Protein AF-A0A0D2PR64-F1 (afdb_monomer)

Nearest PDB structures (foldseek):
  6aqr-assembly1_A  TM=3.136E-01  e=4.864E-01  Saccharomyces cerevisiae S288C
  4fk5-assembly1_A  TM=3.056E-01  e=7.274E-01  Saccharomyces cerevisiae S288C

Solvent-accessible surface area (backbone atoms only — not comparable to full-atom values): 9820 Å² total; per-residue (Å²): 114,57,14,85,84,82,69,44,72,57,53,57,53,29,31,23,46,65,83,65,56,55,28,43,63,68,61,49,50,51,49,39,49,52,23,52,77,69,71,43,89,48,27,62,39,92,88,77,60,48,73,28,53,78,42,85,38,92,86,19,32,32,82,42,77,67,50,86,66,45,66,68,52,50,51,54,51,51,50,51,51,54,52,51,55,49,53,50,52,54,51,52,52,50,52,54,52,51,52,55,51,50,53,53,51,53,50,54,49,50,56,50,51,52,54,52,46,65,69,50,54,69,65,53,62,63,60,75,77,73,65,85,81,70,81,75,80,56,65,65,63,58,51,56,58,55,62,64,60,67,76,66,84,71,86,76,82,79,91,73,88,81,87,129

Structure (mmCIF, N/CA/C/O backbone):
data_AF-A0A0D2PR64-F1
#
_entry.id   AF-A0A0D2PR64-F1
#
loop_
_atom_site.group_PDB
_atom_site.id
_atom_site.type_symbol
_atom_site.label_atom_id
_atom_site.label_alt_id
_atom_site.label_comp_id
_atom_site.label_asym_id
_atom_site.label_entity_id
_atom_site.label_seq_id
_atom_site.pdbx_PDB_ins_code
_atom_site.Cartn_x
_atom_site.Cartn_y
_atom_site.Cartn_z
_atom_site.occupancy
_atom_site.B_iso_or_equiv
_atom_site.auth_seq_id
_atom_site.auth_comp_id
_atom_site.auth_asym_id
_atom_site.auth_atom_id
_atom_site.pdbx_PDB_model_num
ATOM 1 N N . MET A 1 1 ? 4.435 -9.056 -24.866 1.00 81.19 1 MET A N 1
ATOM 2 C CA . MET A 1 1 ? 5.300 -7.953 -25.327 1.00 81.19 1 MET A CA 1
ATOM 3 C C . MET A 1 1 ? 6.680 -8.159 -24.734 1.00 81.19 1 MET A C 1
ATOM 5 O O . MET A 1 1 ? 6.758 -8.497 -23.555 1.00 81.19 1 MET A O 1
ATOM 9 N N . ASP A 1 2 ? 7.724 -7.956 -25.532 1.00 92.19 2 ASP A N 1
ATOM 10 C CA . ASP A 1 2 ? 9.115 -8.198 -25.136 1.00 92.19 2 ASP A CA 1
ATOM 11 C C . ASP A 1 2 ? 9.865 -6.874 -24.983 1.00 92.19 2 ASP A C 1
ATOM 13 O O . ASP A 1 2 ? 9.529 -5.878 -25.628 1.00 92.19 2 ASP A O 1
ATOM 17 N N . CYS A 1 3 ? 10.858 -6.838 -24.096 1.00 95.19 3 CYS A N 1
ATOM 18 C CA . CYS A 1 3 ? 11.687 -5.657 -23.918 1.00 95.19 3 CYS A CA 1
ATOM 19 C C . CYS A 1 3 ? 12.674 -5.539 -25.086 1.00 95.19 3 CYS A C 1
ATOM 21 O O . CYS A 1 3 ? 13.476 -6.446 -25.289 1.00 95.19 3 CYS A O 1
ATOM 23 N N . PRO A 1 4 ? 12.721 -4.409 -25.806 1.00 94.50 4 PRO A N 1
ATOM 24 C CA . PRO A 1 4 ? 13.611 -4.259 -26.958 1.00 94.50 4 PRO A CA 1
ATOM 25 C C . PRO A 1 4 ? 15.097 -4.093 -26.581 1.00 94.50 4 PRO A C 1
ATOM 27 O O . PRO A 1 4 ? 15.931 -4.025 -27.476 1.00 94.50 4 PRO A O 1
ATOM 30 N N . ILE A 1 5 ? 15.442 -4.000 -25.287 1.00 95.06 5 ILE A N 1
ATOM 31 C CA . ILE A 1 5 ? 16.836 -3.885 -24.816 1.00 95.06 5 ILE A CA 1
ATOM 32 C C . ILE A 1 5 ? 17.443 -5.271 -24.564 1.00 95.06 5 ILE A C 1
ATOM 34 O O . ILE A 1 5 ? 18.504 -5.572 -25.098 1.00 95.06 5 ILE A O 1
ATOM 38 N N . CYS A 1 6 ? 16.791 -6.110 -23.752 1.00 96.19 6 CYS A N 1
ATOM 39 C CA . CYS A 1 6 ? 17.296 -7.448 -23.411 1.00 96.19 6 CYS A CA 1
ATOM 40 C C . CYS A 1 6 ? 16.629 -8.585 -24.198 1.00 96.19 6 CYS A C 1
ATOM 42 O O . CYS A 1 6 ? 17.058 -9.726 -24.078 1.00 96.19 6 CYS A O 1
ATOM 44 N N . LEU A 1 7 ? 15.590 -8.287 -24.986 1.00 95.06 7 LEU A N 1
ATOM 45 C CA . LEU A 1 7 ? 14.800 -9.243 -25.774 1.00 95.06 7 LEU A CA 1
ATOM 46 C C . LEU A 1 7 ? 14.037 -10.290 -24.942 1.00 95.06 7 LEU A C 1
ATOM 48 O O . LEU A 1 7 ? 13.496 -11.244 -25.494 1.00 95.06 7 LEU A O 1
ATOM 52 N N . GLU A 1 8 ? 13.939 -10.105 -23.624 1.00 94.44 8 GLU A N 1
ATOM 53 C CA . GLU A 1 8 ? 13.135 -10.960 -22.749 1.00 94.44 8 GLU A CA 1
ATOM 54 C C . GLU A 1 8 ? 11.687 -10.463 -22.633 1.00 94.44 8 GLU A C 1
ATOM 56 O O . GLU A 1 8 ? 11.397 -9.265 -22.739 1.00 94.44 8 GLU A O 1
ATOM 61 N N . ARG A 1 9 ? 10.761 -11.381 -22.330 1.00 90.50 9 ARG A N 1
ATOM 62 C CA . ARG A 1 9 ? 9.344 -11.058 -22.127 1.00 90.50 9 ARG A CA 1
ATOM 63 C C . ARG A 1 9 ? 9.155 -10.115 -20.934 1.00 90.50 9 ARG A C 1
ATOM 65 O O . ARG A 1 9 ? 9.717 -10.318 -19.852 1.00 90.50 9 ARG A O 1
ATOM 72 N N . LEU A 1 10 ? 8.340 -9.076 -21.114 1.00 90.25 10 LEU A N 1
ATOM 73 C CA . LEU A 1 10 ? 7.942 -8.196 -20.014 1.00 90.25 10 LEU A CA 1
ATOM 74 C C . LEU A 1 10 ? 7.101 -8.993 -19.004 1.00 90.25 10 LEU A C 1
ATOM 76 O O . LEU A 1 10 ? 6.198 -9.736 -19.388 1.00 90.25 10 LEU A O 1
ATOM 80 N N . LYS A 1 11 ? 7.431 -8.853 -17.716 1.00 84.75 11 LYS A N 1
ATOM 81 C CA . LYS A 1 11 ? 6.724 -9.506 -16.599 1.00 84.75 11 LYS A CA 1
ATOM 82 C C . LYS A 1 11 ? 5.552 -8.626 -16.124 1.00 84.75 11 LYS A C 1
ATOM 84 O O . LYS A 1 11 ? 5.124 -7.721 -16.834 1.00 84.75 11 LYS A O 1
ATOM 89 N N . ALA A 1 12 ? 5.073 -8.845 -14.897 1.00 81.00 12 ALA A N 1
ATOM 90 C CA . ALA A 1 12 ? 3.948 -8.127 -14.287 1.00 81.00 12 ALA A CA 1
ATOM 91 C C . ALA A 1 12 ? 4.040 -6.586 -14.346 1.00 81.00 12 ALA A C 1
ATOM 93 O O . ALA A 1 12 ? 3.012 -5.911 -14.396 1.00 81.00 12 ALA A O 1
ATOM 94 N N . ALA A 1 13 ? 5.249 -6.015 -14.367 1.00 88.06 13 ALA A N 1
ATOM 95 C CA . ALA A 1 13 ? 5.462 -4.580 -14.523 1.00 88.06 13 ALA A CA 1
ATOM 96 C C . ALA A 1 13 ? 6.500 -4.268 -15.608 1.00 88.06 13 ALA A C 1
ATOM 98 O O . ALA A 1 13 ? 7.569 -4.881 -15.666 1.00 88.06 13 ALA A O 1
ATOM 99 N N . ALA A 1 14 ? 6.197 -3.252 -16.408 1.00 93.44 14 ALA A N 1
ATOM 100 C CA . ALA A 1 14 ? 7.076 -2.623 -17.378 1.00 93.44 14 ALA A CA 1
ATOM 101 C C . ALA A 1 14 ? 7.206 -1.126 -17.076 1.00 93.44 14 ALA A C 1
ATOM 103 O O . ALA A 1 14 ? 6.418 -0.543 -16.334 1.00 93.44 14 ALA A O 1
ATOM 104 N N . PHE A 1 15 ? 8.218 -0.494 -17.650 1.00 94.38 15 PHE A N 1
ATOM 105 C CA . PHE A 1 15 ? 8.487 0.926 -17.502 1.00 94.38 15 PHE A CA 1
ATOM 106 C C . PHE A 1 15 ? 8.403 1.580 -18.870 1.00 94.38 15 PHE A C 1
ATOM 108 O O . PHE A 1 15 ? 9.047 1.134 -19.818 1.00 94.38 15 PHE A O 1
ATOM 115 N N . SER A 1 16 ? 7.580 2.617 -18.961 1.00 94.50 16 SER A N 1
ATOM 116 C CA . SER A 1 16 ? 7.375 3.408 -20.160 1.00 94.50 16 SER A CA 1
ATOM 117 C C . SER A 1 16 ? 8.159 4.699 -20.070 1.00 94.50 16 SER A C 1
ATOM 119 O O . SER A 1 16 ? 8.000 5.462 -19.118 1.00 94.50 16 SER A O 1
ATOM 121 N N . LEU A 1 17 ? 8.921 4.993 -21.116 1.00 94.25 17 LEU A N 1
ATOM 122 C CA . LEU A 1 17 ? 9.416 6.347 -21.351 1.00 94.25 17 LEU A CA 1
ATOM 123 C C . LEU A 1 17 ? 8.264 7.270 -21.792 1.00 94.25 17 LEU A C 1
ATOM 125 O O . LEU A 1 17 ? 7.146 6.807 -22.050 1.00 94.25 17 LEU A O 1
ATOM 129 N N . THR A 1 18 ? 8.525 8.574 -21.926 1.00 93.12 18 THR A N 1
ATOM 130 C CA . THR A 1 18 ? 7.503 9.566 -22.327 1.00 93.12 18 THR A CA 1
ATOM 131 C C . THR A 1 18 ? 6.871 9.245 -23.685 1.00 93.12 18 THR A C 1
ATOM 133 O O . THR A 1 18 ? 5.699 9.535 -23.904 1.00 93.12 18 THR A O 1
ATOM 136 N N . CYS A 1 19 ? 7.617 8.565 -24.558 1.00 94.44 19 CYS A N 1
ATOM 137 C CA . CYS A 1 19 ? 7.179 8.112 -25.877 1.00 94.44 19 CYS A CA 1
ATOM 138 C C . CYS A 1 19 ? 6.289 6.856 -25.893 1.00 94.44 19 CYS A C 1
ATOM 140 O O . CYS A 1 19 ? 5.868 6.449 -26.970 1.00 94.44 19 CYS A O 1
ATOM 142 N N . GLY A 1 20 ? 6.030 6.212 -24.750 1.00 92.69 20 GLY A N 1
ATOM 143 C CA . GLY A 1 20 ? 5.140 5.043 -24.671 1.00 92.69 20 GLY A CA 1
ATOM 144 C C . GLY A 1 20 ? 5.799 3.672 -24.879 1.00 92.69 20 GLY A C 1
ATOM 145 O O . GLY A 1 20 ? 5.141 2.656 -24.680 1.00 92.69 20 GLY A O 1
ATOM 146 N N . HIS A 1 21 ? 7.082 3.606 -25.253 1.00 95.25 21 HIS A N 1
ATOM 147 C CA . HIS A 1 21 ? 7.793 2.328 -25.400 1.00 95.25 21 HIS A CA 1
ATOM 148 C C . HIS A 1 21 ? 8.095 1.693 -24.042 1.00 95.25 21 HIS A C 1
ATOM 150 O O . HIS A 1 21 ? 8.494 2.394 -23.110 1.00 95.25 21 HIS A O 1
ATOM 156 N N . LEU A 1 22 ? 7.929 0.371 -23.960 1.00 95.50 22 LEU A N 1
ATOM 157 C CA . LEU A 1 22 ? 7.988 -0.403 -22.721 1.00 95.50 22 LEU A CA 1
ATOM 158 C C . LEU A 1 22 ? 9.301 -1.170 -22.573 1.00 95.50 22 LEU A C 1
ATOM 160 O O . LEU A 1 22 ? 9.790 -1.794 -23.513 1.00 95.50 22 LEU A O 1
ATOM 164 N N . PHE A 1 23 ? 9.828 -1.183 -21.354 1.00 95.62 23 PHE A N 1
ATOM 165 C CA . PHE A 1 23 ? 11.101 -1.811 -21.016 1.00 95.62 23 PHE A CA 1
ATOM 166 C C . PHE A 1 23 ? 11.052 -2.438 -19.615 1.00 95.62 23 PHE A C 1
ATOM 168 O O . PHE A 1 23 ? 10.193 -2.088 -18.801 1.00 95.62 23 PHE A O 1
ATOM 175 N N . HIS A 1 24 ? 11.981 -3.340 -19.282 1.00 95.69 24 HIS A N 1
ATOM 176 C CA . HIS A 1 24 ? 12.160 -3.752 -17.884 1.00 95.69 24 HIS A CA 1
ATOM 177 C C . HIS A 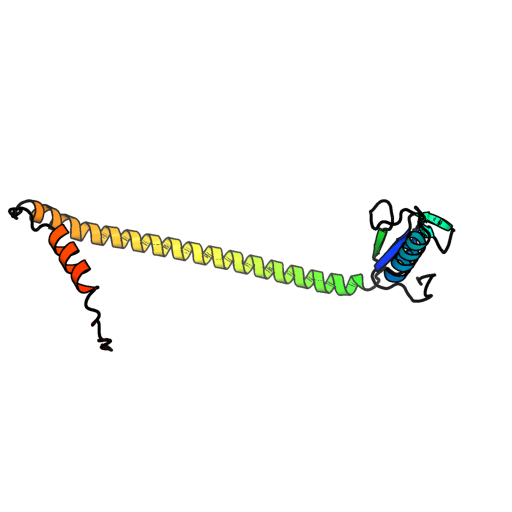1 24 ? 12.784 -2.630 -17.057 1.00 95.69 24 HIS A C 1
ATOM 179 O O . HIS A 1 24 ? 13.537 -1.805 -17.572 1.00 95.69 24 HIS A O 1
ATOM 185 N N . ARG A 1 25 ? 12.542 -2.666 -15.743 1.00 94.62 25 ARG A N 1
ATOM 186 C CA . ARG A 1 25 ? 13.115 -1.712 -14.784 1.00 94.62 25 ARG A CA 1
ATOM 187 C C . ARG A 1 25 ? 14.632 -1.578 -14.924 1.00 94.62 25 ARG A C 1
ATOM 189 O O . ARG A 1 25 ? 15.122 -0.479 -15.144 1.00 94.62 25 ARG A O 1
ATOM 196 N N . GLY A 1 26 ? 15.346 -2.703 -14.846 1.00 95.31 26 GLY A N 1
ATOM 197 C CA . GLY A 1 26 ? 16.809 -2.712 -14.895 1.00 95.31 26 GLY A CA 1
ATOM 198 C C . GLY A 1 26 ? 17.356 -2.195 -16.225 1.00 95.31 26 GLY A C 1
ATOM 199 O O . GLY A 1 26 ? 18.359 -1.491 -16.246 1.00 95.31 26 GLY A O 1
ATOM 200 N N . CYS A 1 27 ? 16.662 -2.461 -17.335 1.00 96.44 27 CYS A N 1
ATOM 201 C CA . CYS A 1 27 ? 17.057 -1.938 -18.639 1.00 96.44 27 CYS A CA 1
ATOM 202 C C . CYS A 1 27 ? 16.903 -0.412 -18.710 1.00 96.44 27 CYS A C 1
ATOM 204 O O . CYS A 1 27 ? 17.773 0.261 -19.251 1.00 96.44 27 CYS A O 1
ATOM 206 N N . VAL A 1 28 ? 15.8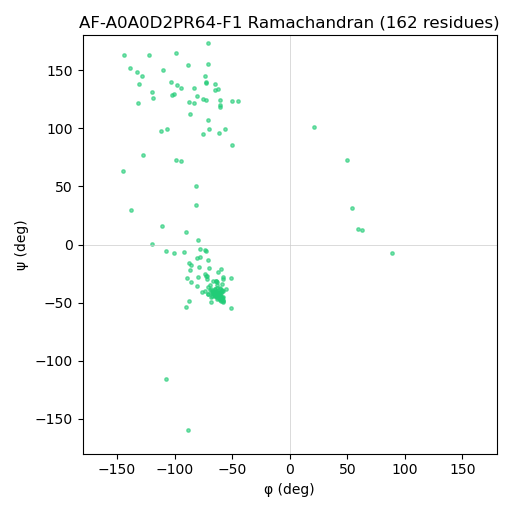33 0.148 -18.138 1.00 95.00 28 VAL A N 1
ATOM 207 C CA . VAL A 1 28 ? 15.662 1.606 -18.061 1.00 95.00 28 VAL A CA 1
ATOM 208 C C . VAL A 1 28 ? 16.696 2.237 -17.133 1.00 95.00 28 VAL A C 1
ATOM 210 O O . VAL A 1 28 ? 17.307 3.234 -17.506 1.00 95.00 28 VAL A O 1
ATOM 213 N N . GLU A 1 29 ? 16.938 1.647 -15.962 1.00 95.56 29 GLU A N 1
ATOM 214 C CA . GLU A 1 29 ? 17.966 2.113 -15.021 1.00 95.56 29 GLU A CA 1
ATOM 215 C C . GLU A 1 29 ? 19.358 2.125 -15.669 1.00 95.56 29 GLU A C 1
ATOM 217 O O . GLU A 1 29 ? 20.090 3.099 -15.510 1.00 95.56 29 GLU A O 1
ATOM 222 N N . ALA A 1 30 ? 19.697 1.116 -16.478 1.00 95.12 30 ALA A N 1
ATOM 223 C CA . ALA A 1 30 ? 20.951 1.083 -17.231 1.00 95.12 30 ALA A CA 1
ATOM 224 C C . ALA A 1 30 ? 21.059 2.230 -18.253 1.00 95.12 30 ALA A C 1
ATOM 226 O O . ALA A 1 30 ? 22.118 2.843 -18.384 1.00 95.12 30 ALA A O 1
ATOM 227 N N . VAL A 1 31 ? 19.965 2.561 -18.948 1.00 93.88 31 VAL A N 1
ATOM 228 C CA . VAL A 1 31 ? 19.934 3.693 -19.890 1.00 93.88 31 VAL A CA 1
ATOM 229 C C . VAL A 1 31 ? 20.070 5.030 -19.151 1.00 93.88 31 VAL A C 1
ATOM 231 O O . VAL A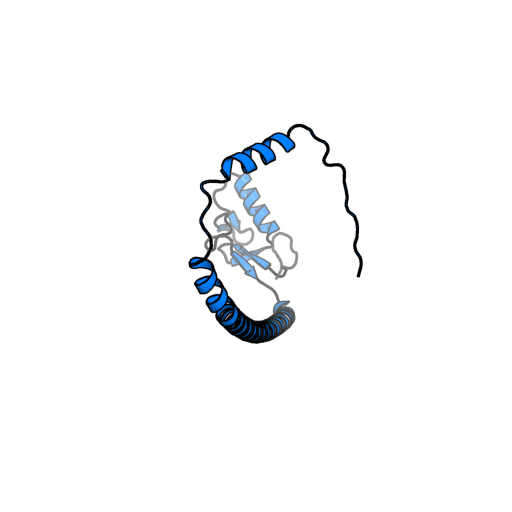 1 31 ? 20.819 5.896 -19.602 1.00 93.88 31 VAL A O 1
ATOM 234 N N . ILE A 1 32 ? 19.396 5.198 -18.008 1.00 93.94 32 ILE A N 1
ATOM 235 C CA . ILE A 1 32 ? 19.548 6.388 -17.153 1.00 93.94 32 ILE A CA 1
ATOM 236 C C . ILE A 1 32 ? 20.999 6.515 -16.688 1.00 93.94 32 ILE A C 1
ATOM 238 O O . ILE A 1 32 ? 21.598 7.581 -16.814 1.00 93.94 32 ILE A O 1
ATOM 242 N N . TYR A 1 33 ? 21.579 5.425 -16.186 1.00 94.25 33 TYR A N 1
ATOM 243 C CA . TYR A 1 33 ? 22.955 5.403 -15.711 1.00 94.25 33 TYR A CA 1
ATOM 244 C C . TYR A 1 33 ? 23.939 5.791 -16.821 1.00 94.25 33 TYR A C 1
ATOM 246 O O . TYR A 1 33 ? 24.781 6.659 -16.612 1.00 94.25 33 TYR A O 1
ATOM 254 N N . ALA A 1 34 ? 23.792 5.228 -18.024 1.00 92.25 34 ALA A N 1
ATOM 255 C CA . ALA A 1 34 ? 24.625 5.589 -19.169 1.00 92.25 34 ALA A CA 1
ATOM 256 C C . ALA A 1 34 ? 24.512 7.083 -19.528 1.00 92.25 34 ALA A C 1
ATOM 258 O O . ALA A 1 34 ? 25.529 7.735 -19.766 1.00 92.25 34 ALA A O 1
ATOM 259 N N . ALA A 1 35 ? 23.299 7.647 -19.506 1.00 90.75 35 ALA A N 1
ATOM 260 C CA . ALA A 1 35 ? 23.084 9.075 -19.738 1.00 90.75 35 ALA A CA 1
ATOM 261 C C . ALA A 1 35 ? 23.791 9.942 -18.679 1.00 90.75 35 ALA A C 1
ATOM 263 O O . ALA A 1 35 ? 24.435 10.931 -19.029 1.00 90.75 35 ALA A O 1
ATOM 264 N N . LEU A 1 36 ? 23.738 9.545 -17.404 1.00 89.69 36 LEU A N 1
ATOM 265 C CA . LEU A 1 36 ? 24.419 10.246 -16.311 1.00 89.69 36 LEU A CA 1
ATOM 266 C C . LEU A 1 36 ? 25.946 10.195 -16.445 1.00 89.69 36 LEU A C 1
ATOM 268 O O . LEU A 1 36 ? 26.597 11.227 -16.296 1.00 89.69 36 LEU A O 1
ATOM 272 N N . VAL A 1 37 ? 26.520 9.032 -16.778 1.00 92.75 37 VAL A N 1
ATOM 273 C CA . VAL A 1 37 ? 27.973 8.886 -17.002 1.00 92.75 37 VAL A CA 1
ATOM 274 C C . VAL A 1 37 ? 28.448 9.807 -18.128 1.00 92.75 37 VAL A C 1
ATOM 276 O O . VAL A 1 37 ? 29.554 10.338 -18.072 1.00 92.75 37 VAL A O 1
ATOM 279 N N . TRP A 1 38 ? 27.609 10.033 -19.140 1.00 92.38 38 TRP A N 1
ATOM 280 C CA . TRP A 1 38 ? 27.922 10.905 -20.275 1.00 92.38 38 TRP A CA 1
ATOM 281 C C . TRP A 1 38 ? 27.512 12.368 -20.042 1.00 92.38 38 TRP A C 1
ATOM 283 O O . TRP A 1 38 ? 27.537 13.172 -20.972 1.00 92.38 38 TRP A O 1
ATOM 293 N N . ASN A 1 39 ? 27.140 12.727 -18.807 1.00 90.38 39 ASN A N 1
ATOM 294 C CA . ASN A 1 39 ? 26.689 14.062 -18.410 1.00 90.38 39 ASN A CA 1
ATOM 295 C C . ASN A 1 39 ? 25.516 14.595 -19.264 1.00 90.38 39 ASN A C 1
ATOM 297 O O . ASN A 1 39 ? 25.384 15.798 -19.511 1.00 90.38 39 ASN A O 1
ATOM 301 N N . ALA A 1 40 ? 24.658 13.690 -19.743 1.00 89.38 40 ALA A N 1
ATOM 302 C CA . ALA A 1 40 ? 23.466 14.026 -20.502 1.00 89.38 40 ALA A CA 1
ATOM 303 C C . ALA A 1 40 ? 22.314 14.393 -19.556 1.00 89.38 40 ALA A C 1
ATOM 305 O O . ALA A 1 40 ? 22.028 13.703 -18.581 1.00 89.38 40 ALA A O 1
ATOM 306 N N . ARG A 1 41 ? 21.604 15.482 -19.877 1.00 88.25 41 ARG A N 1
ATOM 307 C CA . ARG A 1 41 ? 20.435 15.947 -19.104 1.00 88.25 41 ARG A CA 1
ATOM 308 C C . ARG A 1 41 ? 19.144 15.193 -19.427 1.00 88.25 41 ARG A C 1
ATOM 310 O O . ARG A 1 41 ? 18.143 15.375 -18.741 1.00 88.25 41 ARG A O 1
ATOM 317 N N . VAL A 1 42 ? 19.150 14.397 -20.494 1.00 92.06 42 VAL A N 1
ATOM 318 C CA . VAL A 1 42 ? 17.985 13.666 -20.997 1.00 92.06 42 VAL A CA 1
ATOM 319 C C . VAL A 1 42 ? 18.355 12.222 -21.284 1.00 92.06 42 VAL A C 1
ATOM 321 O O . VAL A 1 42 ? 19.475 11.921 -21.695 1.00 92.06 42 VAL A O 1
ATOM 324 N N . VAL A 1 43 ? 17.380 11.341 -21.110 1.00 93.12 43 VAL A N 1
ATOM 325 C CA . VAL A 1 43 ? 17.451 9.948 -21.540 1.00 93.12 43 VAL A CA 1
ATOM 326 C C . VAL A 1 43 ? 16.811 9.831 -22.910 1.00 93.12 43 VAL A C 1
ATOM 328 O O . VAL A 1 43 ? 15.740 10.376 -23.156 1.00 93.12 43 VAL A O 1
ATOM 331 N N . VAL A 1 44 ? 17.468 9.119 -23.815 1.00 94.12 44 VAL A N 1
ATOM 332 C CA . VAL A 1 44 ? 16.980 8.907 -25.176 1.00 94.12 44 VAL A CA 1
ATOM 333 C C . VAL A 1 44 ? 16.399 7.505 -25.275 1.00 94.12 44 VAL A C 1
ATOM 335 O O . VAL A 1 44 ? 17.054 6.529 -24.913 1.00 94.12 44 VAL A O 1
ATOM 338 N N . CYS A 1 45 ? 15.170 7.396 -25.776 1.00 95.12 45 CYS A N 1
ATOM 339 C CA . CYS A 1 45 ? 14.529 6.105 -25.990 1.00 95.12 45 CYS A CA 1
ATOM 340 C C . CYS A 1 45 ? 15.339 5.239 -26.972 1.00 95.12 45 CYS A C 1
ATOM 342 O O . CYS A 1 45 ? 15.532 5.665 -28.114 1.00 95.12 45 CYS A O 1
ATOM 344 N N . PRO A 1 46 ? 15.742 4.007 -26.606 1.00 93.81 46 PRO A N 1
ATOM 345 C CA . PRO A 1 46 ? 16.479 3.128 -27.517 1.00 93.81 46 PRO A CA 1
ATOM 346 C C . PRO A 1 46 ? 15.703 2.744 -28.784 1.00 93.81 46 PRO A C 1
ATOM 348 O O . PRO A 1 46 ? 16.310 2.430 -29.802 1.00 93.81 46 PRO A O 1
ATOM 351 N N . THR A 1 47 ? 14.368 2.795 -28.743 1.00 95.12 47 THR A N 1
ATOM 352 C CA . THR A 1 47 ? 13.505 2.381 -29.860 1.00 95.12 47 THR A CA 1
ATOM 353 C C . THR A 1 47 ? 13.241 3.509 -30.856 1.00 95.12 47 THR A C 1
ATOM 355 O O . THR A 1 47 ? 13.394 3.314 -32.056 1.00 95.12 47 THR A O 1
ATOM 358 N N . CYS A 1 48 ? 12.855 4.699 -30.383 1.00 96.19 48 CYS A N 1
ATOM 359 C CA . CYS A 1 48 ? 12.436 5.807 -31.256 1.00 96.19 48 CYS A CA 1
ATOM 360 C C . CYS A 1 48 ? 13.283 7.075 -31.126 1.00 96.19 48 CYS A C 1
ATOM 362 O O . CYS A 1 48 ? 12.999 8.070 -31.786 1.00 96.19 48 CYS A O 1
ATOM 364 N N . ARG A 1 49 ? 14.301 7.066 -30.260 1.00 94.75 49 ARG A N 1
ATOM 365 C CA . ARG A 1 49 ? 15.186 8.205 -29.977 1.00 94.75 49 ARG A CA 1
ATOM 366 C C . ARG A 1 49 ? 14.497 9.465 -29.440 1.00 94.75 49 ARG A C 1
ATOM 368 O O . ARG A 1 49 ? 15.119 10.521 -29.374 1.00 94.75 49 ARG A O 1
ATOM 375 N N . ALA A 1 50 ? 13.239 9.367 -29.014 1.00 94.62 50 ALA A N 1
ATOM 376 C CA . ALA A 1 50 ? 12.566 10.466 -28.335 1.00 94.62 50 ALA A CA 1
ATOM 377 C C . ALA A 1 50 ? 13.246 10.763 -26.983 1.00 94.62 50 ALA A C 1
ATOM 379 O O . ALA A 1 50 ? 13.589 9.814 -26.265 1.00 94.62 50 ALA A O 1
ATOM 380 N N . PRO A 1 51 ? 13.432 12.044 -26.622 1.00 93.38 51 PRO A N 1
ATOM 381 C CA . PRO A 1 51 ? 13.971 12.422 -25.326 1.00 93.38 51 PRO A CA 1
ATOM 382 C C . PRO A 1 51 ? 12.932 12.221 -24.216 1.00 93.38 51 PRO A C 1
ATOM 384 O O . PRO A 1 51 ? 11.731 12.443 -24.389 1.00 93.38 51 PRO A O 1
ATOM 387 N N . SER A 1 52 ? 13.417 11.836 -23.046 1.00 92.31 52 SER A N 1
ATOM 388 C CA . SER A 1 52 ? 12.654 11.657 -21.819 1.00 92.31 52 SER A CA 1
ATOM 389 C C . SER A 1 52 ? 13.452 12.200 -20.640 1.00 92.31 52 SER A C 1
ATOM 391 O O . SER A 1 52 ? 14.687 12.226 -20.657 1.00 92.31 52 SER A O 1
ATOM 393 N N . THR A 1 53 ? 12.747 12.640 -19.606 1.00 91.25 53 THR A N 1
ATOM 394 C CA . THR A 1 53 ? 13.383 13.045 -18.355 1.00 91.25 53 THR A CA 1
ATOM 395 C C . THR A 1 53 ? 13.884 11.798 -17.602 1.00 91.25 53 THR A C 1
ATOM 397 O O . THR A 1 53 ? 13.225 10.755 -17.646 1.00 91.25 53 THR A O 1
ATOM 400 N N . PRO A 1 54 ? 15.074 11.846 -16.973 1.00 88.12 54 PRO A N 1
ATOM 401 C CA . PRO A 1 54 ? 15.728 10.688 -16.351 1.00 88.12 54 PRO A CA 1
ATOM 402 C C . PRO A 1 54 ? 15.187 10.358 -14.946 1.00 88.12 54 PRO A C 1
ATOM 404 O O . PRO A 1 54 ? 15.940 9.943 -14.069 1.00 88.12 54 PRO A O 1
ATOM 407 N N . ASP A 1 55 ? 13.898 10.572 -14.701 1.00 89.50 55 ASP A N 1
ATOM 408 C CA . ASP A 1 55 ? 13.275 10.464 -13.386 1.00 89.50 55 ASP A CA 1
ATOM 409 C C . ASP A 1 55 ? 12.035 9.563 -13.409 1.00 89.50 55 ASP A C 1
ATOM 411 O O . ASP A 1 55 ? 11.254 9.544 -14.362 1.00 89.50 55 ASP A O 1
ATOM 415 N N . PHE A 1 56 ? 11.825 8.824 -12.319 1.00 87.69 56 PHE A N 1
ATOM 416 C CA . PHE A 1 56 ? 10.645 7.976 -12.118 1.00 87.69 56 PHE A CA 1
ATOM 417 C C . PHE A 1 56 ? 9.441 8.789 -1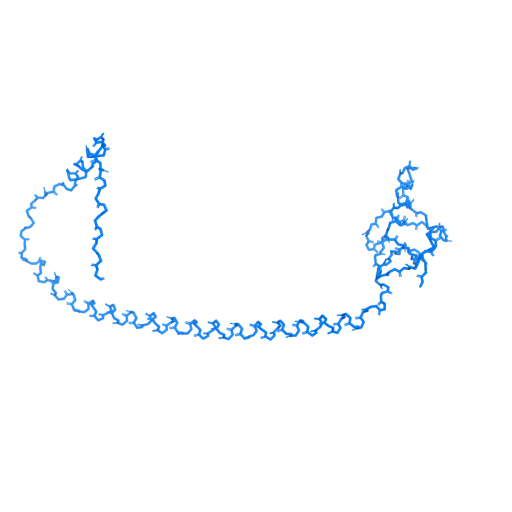1.618 1.00 87.69 56 PHE A C 1
ATOM 419 O O . PHE A 1 56 ? 8.817 8.448 -10.613 1.00 87.69 56 PHE A O 1
ATOM 426 N N . SER A 1 57 ? 9.135 9.895 -12.296 1.00 85.31 57 SER A N 1
ATOM 427 C CA . SER A 1 57 ? 7.964 10.725 -12.017 1.00 85.31 57 SER A CA 1
ATOM 428 C C . SER A 1 57 ? 6.811 10.420 -12.981 1.00 85.31 57 SER A C 1
ATOM 430 O O . SER A 1 57 ? 7.020 9.836 -14.049 1.00 85.31 57 SER A O 1
ATOM 432 N N . PRO A 1 58 ? 5.578 10.861 -12.668 1.00 80.06 58 PRO A N 1
ATOM 433 C CA . PRO A 1 58 ? 4.447 10.749 -13.591 1.00 80.06 58 PRO A CA 1
ATOM 434 C C . PRO A 1 58 ? 4.686 11.439 -14.945 1.00 80.06 58 PRO A C 1
ATOM 436 O O . PRO A 1 58 ? 4.144 11.007 -15.964 1.00 80.06 58 PRO A O 1
ATOM 439 N N . THR A 1 59 ? 5.501 12.497 -14.962 1.00 84.00 59 THR A N 1
ATOM 440 C CA . THR A 1 59 ? 5.859 13.267 -16.163 1.00 84.00 59 THR A CA 1
ATOM 441 C C . THR A 1 59 ? 7.035 12.676 -16.940 1.00 84.00 59 THR A C 1
ATOM 443 O O . THR A 1 59 ? 7.201 13.000 -18.114 1.00 84.00 59 THR A O 1
ATOM 446 N N . GLY A 1 60 ? 7.820 11.800 -16.309 1.00 89.19 60 GLY A N 1
ATOM 447 C CA . GLY A 1 60 ? 8.967 11.123 -16.900 1.00 89.19 60 GLY A CA 1
ATOM 448 C C . GLY A 1 60 ? 8.692 9.649 -17.167 1.00 89.19 60 GLY A C 1
ATOM 449 O O . GLY A 1 60 ? 7.867 9.280 -18.010 1.00 89.19 60 GLY A O 1
ATOM 450 N N . ILE A 1 61 ? 9.431 8.798 -16.463 1.00 92.56 61 ILE A N 1
ATOM 451 C CA . ILE A 1 61 ? 9.422 7.349 -16.634 1.00 92.56 61 ILE A CA 1
ATOM 452 C C . ILE A 1 61 ? 8.314 6.748 -15.772 1.00 92.56 61 ILE A C 1
ATOM 454 O O . ILE A 1 61 ? 8.386 6.731 -14.543 1.00 92.56 61 ILE A O 1
ATOM 458 N N . ARG A 1 62 ? 7.292 6.197 -16.427 1.00 93.81 62 ARG A N 1
ATOM 459 C CA . ARG A 1 62 ? 6.101 5.659 -15.762 1.00 93.81 62 ARG A CA 1
ATOM 460 C C . ARG A 1 62 ? 6.183 4.152 -15.594 1.00 93.81 62 ARG A C 1
ATOM 462 O O . ARG A 1 62 ? 6.521 3.437 -16.533 1.00 93.81 62 ARG A O 1
ATOM 469 N N . LYS A 1 63 ? 5.782 3.651 -14.428 1.00 92.94 63 LYS A N 1
ATOM 470 C CA . LYS A 1 63 ? 5.550 2.219 -14.209 1.00 92.94 63 LYS A CA 1
ATOM 471 C C . LYS A 1 63 ? 4.171 1.834 -14.750 1.00 92.94 63 LYS A C 1
ATOM 473 O O . LYS A 1 63 ? 3.176 2.452 -14.388 1.00 92.94 63 LYS A O 1
ATOM 478 N N . ILE A 1 64 ? 4.121 0.811 -15.594 1.00 90.31 64 ILE A N 1
ATOM 479 C CA . ILE A 1 64 ? 2.905 0.243 -16.180 1.00 90.31 64 ILE A CA 1
ATOM 480 C C . ILE A 1 64 ? 2.818 -1.219 -15.758 1.00 90.31 64 ILE A C 1
ATOM 482 O O . ILE A 1 64 ? 3.788 -1.965 -15.873 1.00 90.31 64 ILE A O 1
ATOM 486 N N . PHE A 1 65 ? 1.662 -1.641 -15.265 1.00 86.25 65 PHE A N 1
ATOM 487 C CA . PHE A 1 65 ? 1.404 -3.046 -14.973 1.00 86.25 65 PHE A CA 1
ATOM 488 C C . PHE A 1 65 ? 0.872 -3.715 -16.244 1.00 86.25 65 PHE A C 1
ATOM 490 O O . PHE A 1 65 ? -0.101 -3.241 -16.821 1.00 86.25 65 PHE A O 1
ATOM 497 N N . VAL A 1 66 ? 1.547 -4.768 -16.711 1.00 80.50 66 VAL A N 1
ATOM 498 C CA . VAL A 1 66 ? 1.281 -5.439 -18.007 1.00 80.50 66 VAL A CA 1
ATOM 499 C C . VAL A 1 66 ? 0.704 -6.852 -17.783 1.00 80.50 66 VAL A C 1
ATOM 501 O O . VAL A 1 66 ? 0.723 -7.695 -18.668 1.00 80.50 66 VAL A O 1
ATOM 504 N N . GLY A 1 67 ? 0.233 -7.155 -16.570 1.00 66.00 67 GLY A N 1
ATOM 505 C CA . GLY A 1 67 ? -0.038 -8.525 -16.131 1.00 66.00 67 GLY A CA 1
ATOM 506 C C . GLY A 1 67 ? -1.394 -9.126 -16.530 1.00 66.00 67 GLY A C 1
ATOM 507 O O . GLY A 1 67 ? -2.434 -8.674 -16.051 1.00 66.00 67 GLY A O 1
ATOM 508 N N . ASP A 1 68 ? -1.311 -10.251 -17.255 1.00 58.88 68 ASP A N 1
ATOM 509 C CA . ASP A 1 68 ? -2.318 -11.324 -17.416 1.00 58.88 68 ASP A CA 1
ATOM 510 C C . ASP A 1 68 ? -2.473 -12.219 -16.158 1.00 58.88 68 ASP A C 1
ATOM 512 O O . ASP A 1 68 ? -3.354 -13.068 -16.094 1.00 58.88 68 ASP A O 1
ATOM 516 N N . GLU A 1 69 ? -1.650 -12.046 -15.116 1.00 54.72 69 GLU A N 1
ATOM 517 C CA . GLU A 1 69 ? -1.770 -12.793 -13.841 1.00 54.72 69 GLU A CA 1
ATOM 518 C C . GLU A 1 69 ? -2.859 -12.223 -12.912 1.00 54.72 69 GLU A C 1
ATOM 520 O O . GLU A 1 69 ? -3.038 -12.662 -11.775 1.00 54.72 69 GLU A O 1
ATOM 525 N N . SER A 1 70 ? -3.579 -11.212 -13.393 1.00 59.12 70 SER A N 1
ATOM 526 C CA . SER A 1 70 ? -4.453 -10.364 -12.599 1.00 59.12 70 SER A CA 1
ATOM 527 C C . SER A 1 70 ? -5.767 -11.048 -12.236 1.00 59.12 70 SER A C 1
ATOM 529 O O . SER A 1 70 ? -6.171 -10.954 -11.091 1.00 59.12 70 SER A O 1
ATOM 531 N N . GLU A 1 71 ? -6.427 -11.805 -13.110 1.00 58.22 71 GLU A N 1
ATOM 532 C CA . GLU A 1 71 ? -7.777 -12.292 -12.775 1.00 58.22 71 GLU A CA 1
ATOM 533 C C . GLU A 1 71 ? -7.790 -13.335 -11.646 1.00 58.22 71 GLU A C 1
ATOM 535 O O . GLU A 1 71 ? -8.569 -13.215 -10.700 1.00 58.22 71 GLU A O 1
ATOM 540 N N . GLY A 1 72 ? -6.889 -14.321 -11.688 1.00 61.62 72 GLY A N 1
ATOM 541 C CA . GLY A 1 72 ? -6.805 -15.362 -10.657 1.00 61.62 72 GLY A CA 1
ATOM 542 C C . GLY A 1 72 ? -6.268 -14.844 -9.320 1.00 61.62 72 GLY A C 1
ATOM 543 O O . GLY A 1 72 ? -6.822 -15.161 -8.264 1.00 61.62 72 GLY A O 1
ATOM 544 N N . ALA A 1 73 ? -5.224 -14.009 -9.357 1.00 65.50 73 ALA A N 1
ATOM 545 C CA . ALA A 1 73 ? -4.640 -13.419 -8.156 1.00 65.50 73 ALA A CA 1
ATOM 546 C C . ALA A 1 73 ? -5.573 -12.372 -7.528 1.00 65.50 73 ALA A C 1
ATOM 548 O O . ALA A 1 73 ? -5.789 -12.411 -6.320 1.00 65.50 73 ALA A O 1
ATOM 549 N N . ILE A 1 74 ? -6.212 -11.511 -8.331 1.00 70.56 74 ILE A N 1
ATOM 550 C CA . ILE A 1 74 ? -7.194 -10.533 -7.836 1.00 70.56 74 ILE A CA 1
ATOM 551 C C . ILE A 1 74 ? -8.418 -11.250 -7.267 1.00 70.56 74 ILE A C 1
ATOM 553 O O . ILE A 1 74 ? -8.932 -10.823 -6.237 1.00 70.56 74 ILE A O 1
ATOM 557 N N . ALA A 1 75 ? -8.887 -12.348 -7.869 1.00 75.94 75 ALA A N 1
ATOM 558 C CA . ALA A 1 75 ? -10.001 -13.116 -7.313 1.00 75.94 75 ALA A CA 1
ATOM 559 C C . ALA A 1 75 ? -9.645 -13.759 -5.961 1.00 75.94 75 ALA A C 1
ATOM 561 O O . ALA A 1 75 ? -10.433 -13.681 -5.014 1.00 75.94 75 ALA A O 1
ATOM 562 N N . ALA A 1 76 ? -8.454 -14.353 -5.842 1.00 79.75 76 ALA A N 1
ATOM 563 C CA . ALA A 1 76 ? -7.975 -14.936 -4.589 1.00 79.75 76 ALA A CA 1
ATOM 564 C C . ALA A 1 76 ? -7.762 -13.871 -3.498 1.00 79.75 76 ALA A C 1
ATOM 566 O O . ALA A 1 76 ? -8.172 -14.053 -2.348 1.00 79.75 76 ALA A O 1
ATOM 567 N N . GLU A 1 77 ? -7.180 -12.731 -3.859 1.00 85.88 77 GLU A N 1
ATOM 568 C CA . GLU A 1 77 ? -6.949 -11.612 -2.949 1.00 85.88 77 GLU A CA 1
ATOM 569 C C . GLU A 1 77 ? -8.265 -10.932 -2.543 1.00 85.88 77 GLU A C 1
ATOM 571 O O . GLU A 1 77 ? -8.485 -10.652 -1.366 1.00 85.88 77 GLU A O 1
ATOM 576 N N . SER A 1 78 ? -9.213 -10.786 -3.472 1.00 89.38 78 SER A N 1
ATOM 577 C CA . SER A 1 78 ? -10.572 -10.300 -3.203 1.00 89.38 78 SER A CA 1
ATOM 578 C C . SER A 1 78 ? -11.320 -11.207 -2.224 1.00 89.38 78 SER A C 1
ATOM 580 O O . SER A 1 78 ? -11.914 -10.717 -1.260 1.00 89.38 78 SER A O 1
ATOM 582 N N . LYS A 1 79 ? -11.237 -12.533 -2.399 1.00 93.06 79 LYS A N 1
ATOM 583 C CA . LYS A 1 79 ? -11.801 -13.501 -1.447 1.00 93.06 79 LYS A CA 1
ATOM 584 C C . LYS A 1 79 ? -11.176 -1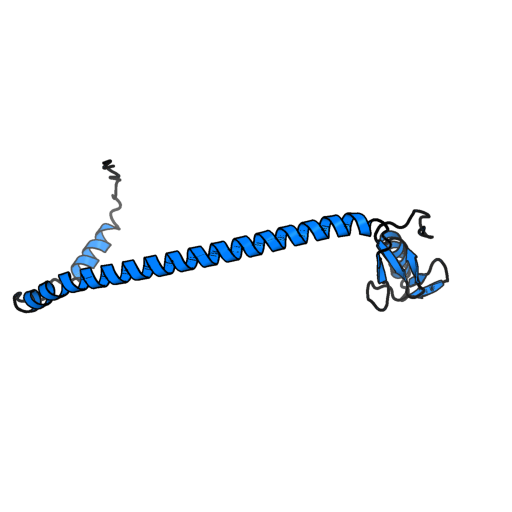3.344 -0.058 1.00 93.06 79 LYS A C 1
ATOM 586 O O . LYS A 1 79 ? -11.895 -13.267 0.934 1.00 93.06 79 LYS A O 1
ATOM 591 N N . THR A 1 80 ? -9.854 -13.220 0.001 1.00 95.06 80 THR A N 1
ATOM 592 C CA . THR A 1 80 ? -9.113 -13.045 1.260 1.00 95.06 80 THR A CA 1
ATOM 593 C C . THR A 1 80 ? -9.519 -11.752 1.977 1.00 95.06 80 THR A C 1
ATOM 595 O O . THR A 1 80 ? -9.758 -11.752 3.184 1.00 95.06 80 THR A O 1
ATOM 598 N N . LEU A 1 81 ? -9.688 -10.652 1.237 1.00 94.75 81 LEU A N 1
ATOM 599 C CA . LEU A 1 81 ? -10.181 -9.383 1.779 1.00 94.75 81 LEU A CA 1
ATOM 600 C C . LEU A 1 81 ? -11.622 -9.481 2.293 1.00 94.75 81 LEU A C 1
ATOM 602 O O . LEU A 1 81 ? -11.950 -8.878 3.316 1.00 94.75 81 LEU A O 1
ATOM 606 N N . GLN A 1 82 ? -12.496 -10.228 1.615 1.00 95.62 82 GLN A N 1
ATOM 607 C CA . GLN A 1 82 ? -13.856 -10.475 2.101 1.00 95.62 82 GLN A CA 1
ATOM 608 C C . GLN A 1 82 ? -13.856 -11.284 3.403 1.00 95.62 82 GLN A C 1
ATOM 610 O O . GLN A 1 82 ? -14.596 -10.941 4.330 1.00 95.62 82 GLN A O 1
ATOM 615 N N . ASP A 1 83 ? -13.000 -12.302 3.499 1.00 97.00 83 ASP A N 1
ATOM 616 C CA . ASP A 1 83 ? -12.843 -13.105 4.710 1.00 97.00 83 ASP A CA 1
ATOM 617 C C . ASP A 1 83 ? -12.323 -12.269 5.885 1.00 97.00 83 ASP A C 1
ATOM 619 O O . ASP A 1 83 ? -12.911 -12.306 6.968 1.00 97.00 83 ASP A O 1
ATOM 623 N N . LEU A 1 84 ? -11.305 -11.432 5.668 1.00 97.31 84 LEU A N 1
ATOM 624 C CA . LEU A 1 84 ? -10.801 -10.505 6.687 1.00 97.31 84 LEU A CA 1
ATOM 625 C C . LEU A 1 84 ? -11.872 -9.500 7.136 1.00 97.31 84 LEU A C 1
ATOM 627 O O . LEU A 1 84 ? -12.040 -9.263 8.330 1.00 97.31 84 LEU A O 1
ATOM 631 N N . ARG A 1 85 ? -12.667 -8.951 6.208 1.00 97.81 85 ARG A N 1
ATOM 632 C CA . ARG A 1 85 ? -13.795 -8.059 6.545 1.00 97.81 85 ARG A CA 1
ATOM 633 C C . ARG A 1 85 ? -14.882 -8.755 7.359 1.00 97.81 85 ARG A C 1
ATOM 635 O O . ARG A 1 85 ? -15.569 -8.111 8.151 1.00 97.81 85 ARG A O 1
ATOM 642 N N . ARG A 1 86 ? -15.100 -10.052 7.143 1.00 98.38 86 ARG A N 1
ATOM 643 C CA . ARG A 1 86 ? -16.012 -10.847 7.973 1.00 98.38 86 ARG A CA 1
ATOM 644 C C . ARG A 1 86 ? -15.449 -11.012 9.383 1.00 98.38 86 ARG A C 1
ATOM 646 O O . ARG A 1 86 ? -16.156 -10.695 10.334 1.00 98.38 86 ARG A O 1
ATOM 653 N N . GLN A 1 87 ? -14.184 -11.408 9.507 1.00 98.19 87 GLN A N 1
ATOM 654 C CA . GLN A 1 87 ? -13.526 -11.565 10.808 1.00 98.19 87 GLN A CA 1
ATOM 655 C C . GLN A 1 87 ? -13.509 -10.261 11.613 1.00 98.19 87 GLN A C 1
ATOM 657 O O . GLN A 1 87 ? -13.756 -10.286 12.815 1.00 98.19 87 GLN A O 1
ATOM 662 N N . LEU A 1 88 ? -13.282 -9.121 10.953 1.00 98.50 88 LEU A N 1
ATOM 663 C CA . LEU A 1 88 ? -13.298 -7.816 11.612 1.00 98.50 88 LEU A CA 1
ATOM 664 C C . LEU A 1 88 ? -14.667 -7.516 12.235 1.00 98.50 88 LEU A C 1
ATOM 666 O O . LEU A 1 88 ? -14.740 -7.185 13.413 1.00 98.50 88 LEU A O 1
ATOM 670 N N . ARG A 1 89 ? -15.757 -7.733 11.488 1.00 98.12 89 ARG A N 1
ATOM 671 C CA . ARG A 1 89 ? -17.124 -7.550 12.005 1.00 98.12 89 ARG A CA 1
ATOM 672 C C . ARG A 1 89 ? -17.428 -8.482 13.176 1.00 98.12 89 ARG A C 1
ATOM 674 O O . ARG A 1 89 ? -18.028 -8.068 14.163 1.00 98.12 89 ARG A O 1
ATOM 681 N N . GLU A 1 90 ? -16.997 -9.738 13.099 1.00 98.44 90 GLU A N 1
ATOM 682 C CA . GLU A 1 90 ? -17.153 -10.682 14.210 1.00 98.44 90 GLU A CA 1
ATOM 683 C C . GLU A 1 90 ? -16.383 -10.218 15.456 1.00 98.44 90 GLU A C 1
ATOM 685 O O . GLU A 1 90 ? -16.928 -10.240 16.560 1.00 98.44 90 GLU A O 1
ATOM 690 N N . ALA A 1 91 ? -15.146 -9.746 15.296 1.00 98.06 91 ALA A N 1
ATOM 691 C CA . ALA A 1 91 ? -14.352 -9.210 16.397 1.00 98.06 91 ALA A CA 1
ATOM 692 C C . ALA A 1 91 ? -14.992 -7.953 17.012 1.00 98.06 91 ALA A C 1
ATOM 694 O O . ALA A 1 91 ? -15.100 -7.868 18.234 1.00 98.06 91 ALA A O 1
ATOM 695 N N . GLU A 1 92 ? -15.492 -7.028 16.191 1.00 98.44 92 GLU A N 1
ATOM 696 C CA . GLU A 1 92 ? -16.207 -5.828 16.646 1.00 98.44 92 GLU A CA 1
ATOM 697 C C . GLU A 1 92 ? -17.436 -6.187 17.489 1.00 98.44 92 GLU A C 1
ATOM 699 O O . GLU A 1 92 ? -17.632 -5.634 18.572 1.00 98.44 92 GLU A O 1
ATOM 704 N N . THR A 1 93 ? -18.238 -7.164 17.047 1.00 98.06 93 THR A N 1
ATOM 705 C CA . THR A 1 93 ? -19.394 -7.618 17.836 1.00 98.06 93 THR A CA 1
ATOM 706 C C . THR A 1 93 ? -18.972 -8.241 19.165 1.00 98.06 93 THR A C 1
ATOM 708 O O . THR A 1 93 ? -19.572 -7.930 20.194 1.00 98.06 93 THR A O 1
ATOM 711 N N . LYS A 1 94 ? -17.906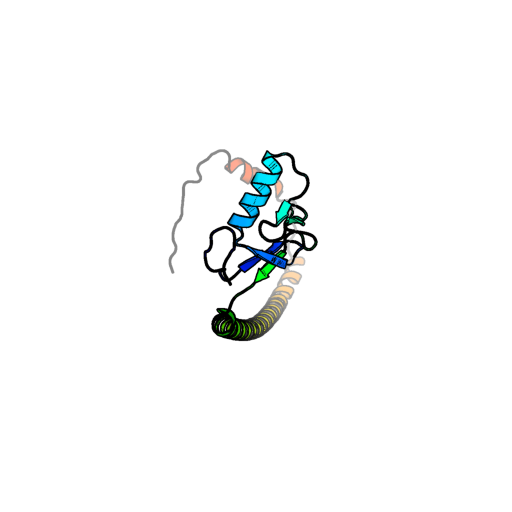 -9.055 19.184 1.00 98.44 94 LYS A N 1
ATOM 712 C CA . LYS A 1 94 ? -17.362 -9.640 20.420 1.00 98.44 94 LYS A CA 1
ATOM 713 C C . LYS A 1 94 ? -16.897 -8.559 21.391 1.00 98.44 94 LYS A C 1
ATOM 715 O O . LYS A 1 94 ? -17.307 -8.592 22.550 1.00 98.44 94 LYS A O 1
ATOM 720 N N . ILE A 1 95 ? -16.139 -7.571 20.917 1.00 98.50 95 ILE A N 1
ATOM 721 C CA . ILE A 1 95 ? -15.693 -6.430 21.727 1.00 98.50 95 ILE A CA 1
ATOM 722 C C . ILE A 1 95 ? -16.899 -5.674 22.293 1.00 98.50 95 ILE A C 1
ATOM 724 O O . ILE A 1 95 ? -16.947 -5.414 23.493 1.00 98.50 95 ILE A O 1
ATOM 728 N N . ALA A 1 96 ? -17.915 -5.390 21.474 1.00 98.19 96 ALA A N 1
ATOM 729 C CA . ALA A 1 96 ? -19.124 -4.709 21.934 1.00 98.19 96 ALA A CA 1
ATOM 730 C C . ALA A 1 96 ? -19.859 -5.505 23.028 1.00 98.19 96 ALA A C 1
ATOM 732 O O . ALA A 1 96 ? -20.319 -4.927 24.014 1.00 98.19 96 ALA A O 1
ATOM 733 N N . THR A 1 97 ? -19.951 -6.833 22.891 1.00 98.31 97 THR A N 1
ATOM 734 C CA . THR A 1 97 ? -20.551 -7.678 23.936 1.00 98.31 97 THR A CA 1
ATOM 735 C C . THR A 1 97 ? -19.722 -7.706 25.217 1.00 98.31 97 THR A C 1
ATOM 737 O O . THR A 1 97 ? -20.288 -7.593 26.301 1.00 98.31 97 THR A O 1
ATOM 740 N N . GLN A 1 98 ? -18.394 -7.794 25.109 1.00 98.44 98 GLN A N 1
ATOM 741 C CA . GLN A 1 98 ? -17.496 -7.784 26.264 1.00 98.44 98 GLN A CA 1
ATOM 742 C C . GLN A 1 98 ? -17.539 -6.444 26.999 1.00 98.44 98 GLN A C 1
ATOM 744 O O . GLN A 1 98 ? -17.618 -6.436 28.222 1.00 98.44 98 GLN A O 1
ATOM 749 N N . SER A 1 99 ? -17.579 -5.326 26.270 1.00 98.44 99 SER A N 1
ATOM 750 C CA . SER A 1 99 ? -17.722 -3.991 26.859 1.00 98.44 99 SER A CA 1
ATOM 751 C C . SER A 1 99 ? -18.994 -3.889 27.701 1.00 98.44 99 SER A C 1
ATOM 753 O O . SER A 1 99 ? -18.927 -3.498 28.859 1.00 98.44 99 SER A O 1
ATOM 755 N N . ARG A 1 100 ? -20.142 -4.341 27.173 1.00 98.56 100 ARG A N 1
ATOM 756 C CA . ARG A 1 100 ? -21.409 -4.344 27.929 1.00 98.56 100 ARG A CA 1
ATOM 757 C C . ARG A 1 100 ? -21.337 -5.191 29.198 1.00 98.56 100 ARG A C 1
ATOM 759 O O . ARG A 1 100 ? -21.935 -4.835 30.208 1.00 98.56 100 ARG A O 1
ATOM 766 N N . LEU A 1 101 ? -20.641 -6.328 29.153 1.00 98.62 101 LEU A N 1
ATOM 767 C CA . LEU A 1 101 ? -20.461 -7.177 30.332 1.00 98.62 101 LEU A CA 1
ATOM 768 C C . LEU A 1 101 ? -19.602 -6.490 31.396 1.00 98.62 101 LEU A C 1
ATOM 770 O O . LEU A 1 101 ? -19.952 -6.552 32.573 1.00 98.62 101 LEU A O 1
ATOM 774 N N . LEU A 1 102 ? -18.526 -5.814 30.989 1.00 98.50 102 LEU A N 1
ATOM 775 C CA . LEU A 1 102 ? -17.687 -5.033 31.898 1.00 98.50 102 LEU A CA 1
ATOM 776 C C . LEU A 1 102 ? -18.468 -3.875 32.527 1.00 98.50 102 LEU A C 1
ATOM 778 O O . LEU A 1 102 ? -18.363 -3.672 33.733 1.00 98.50 102 LEU A O 1
ATOM 782 N N . ASP A 1 103 ? -19.314 -3.184 31.761 1.00 98.50 103 ASP A N 1
ATOM 783 C CA . ASP A 1 103 ? -20.166 -2.108 32.285 1.00 98.50 103 ASP A CA 1
ATOM 784 C C . ASP A 1 103 ? -21.130 -2.621 33.366 1.00 98.50 103 ASP A C 1
ATOM 786 O O . ASP A 1 103 ? -21.277 -2.007 34.426 1.00 98.50 103 ASP A O 1
ATOM 790 N N . LEU A 1 104 ? -21.743 -3.788 33.135 1.00 98.62 104 LEU A N 1
ATOM 791 C CA . LEU A 1 104 ? -22.615 -4.446 34.113 1.00 98.62 104 LEU A CA 1
ATOM 792 C C . LEU A 1 104 ? -21.847 -4.893 35.362 1.00 98.62 104 LEU A C 1
ATOM 794 O O . LEU A 1 104 ? -22.359 -4.776 36.475 1.00 98.62 104 LEU A O 1
ATOM 798 N N . GLN A 1 105 ? -20.629 -5.413 35.204 1.00 98.50 105 GLN A N 1
ATOM 799 C CA . GLN A 1 105 ? -19.778 -5.772 36.340 1.00 98.50 105 GLN A CA 1
ATOM 800 C C . GLN A 1 105 ? -19.374 -4.537 37.148 1.00 98.50 105 GLN A C 1
ATOM 802 O O . GLN A 1 105 ? -19.467 -4.560 38.373 1.00 98.50 105 GLN A O 1
ATOM 807 N N . ALA A 1 106 ? -19.005 -3.445 36.478 1.00 98.38 106 ALA A N 1
ATOM 808 C CA . ALA A 1 106 ? -18.674 -2.182 37.123 1.00 98.38 106 ALA A CA 1
ATOM 809 C C . ALA A 1 106 ? -19.876 -1.592 37.877 1.00 98.38 106 ALA A C 1
ATOM 811 O O . ALA A 1 106 ? -19.708 -1.054 38.967 1.00 98.38 106 ALA A O 1
ATOM 812 N N . GLN A 1 107 ? -21.095 -1.718 37.340 1.00 98.44 107 GLN A N 1
ATOM 813 C CA . GLN A 1 107 ? -22.309 -1.314 38.052 1.00 98.44 107 GLN A CA 1
ATOM 814 C C . GLN A 1 107 ? -22.521 -2.134 39.328 1.00 98.44 107 GLN A C 1
ATOM 816 O O . GLN A 1 107 ? -22.750 -1.553 40.384 1.00 98.44 107 GLN A O 1
ATOM 821 N N . LYS A 1 108 ? -22.387 -3.463 39.253 1.00 98.56 108 LYS A N 1
ATOM 822 C CA . LYS A 1 108 ? -22.509 -4.330 40.433 1.00 98.56 108 LYS A CA 1
ATOM 823 C C . LYS A 1 108 ? -21.468 -4.007 41.500 1.00 98.56 108 LYS A C 1
ATOM 825 O O . LYS A 1 108 ? -21.788 -4.060 42.680 1.00 98.56 108 LYS A O 1
ATOM 830 N N . LEU A 1 109 ? -20.236 -3.690 41.098 1.00 98.25 109 LEU A N 1
ATOM 831 C CA . LEU A 1 109 ? -19.194 -3.274 42.037 1.00 98.25 109 LEU A CA 1
ATOM 832 C C . LEU A 1 109 ? -19.579 -1.979 42.753 1.00 98.25 109 LEU A C 1
ATOM 834 O O . LEU A 1 109 ? -19.513 -1.954 43.974 1.00 98.25 109 LEU A O 1
ATOM 838 N N . ARG A 1 110 ? -20.080 -0.968 42.029 1.00 98.00 110 ARG A N 1
ATOM 839 C CA . ARG A 1 110 ? -20.575 0.276 42.644 1.00 98.00 110 ARG A CA 1
ATOM 840 C C . ARG A 1 110 ? -21.713 0.029 43.634 1.00 98.00 110 ARG A C 1
ATOM 842 O O . ARG A 1 110 ? -21.668 0.538 44.742 1.00 98.00 110 ARG A O 1
ATOM 849 N N . GLU A 1 111 ? -22.689 -0.806 43.275 1.00 98.00 111 GLU A N 1
ATOM 850 C CA . GLU A 1 111 ? -23.784 -1.179 44.187 1.00 98.00 111 GLU A CA 1
ATOM 851 C C . GLU A 1 111 ? -23.252 -1.848 45.467 1.00 98.00 111 GLU A C 1
ATOM 853 O O . GLU A 1 111 ? -23.727 -1.561 46.564 1.00 98.00 111 GLU A O 1
ATOM 858 N N . LYS A 1 112 ? -22.230 -2.707 45.352 1.00 97.69 112 LYS A N 1
ATOM 859 C CA . LYS A 1 112 ? -21.576 -3.326 46.515 1.00 97.69 112 LYS A CA 1
ATOM 860 C C . LYS A 1 112 ? -20.734 -2.353 47.332 1.00 97.69 112 LYS A C 1
ATOM 862 O O . LYS A 1 112 ? -20.722 -2.468 48.554 1.00 97.69 112 LYS A O 1
ATOM 867 N N . GLU A 1 113 ? -20.056 -1.409 46.693 1.00 97.25 113 GLU A N 1
ATOM 868 C CA . GLU A 1 113 ? -19.341 -0.331 47.378 1.00 97.25 113 GLU A CA 1
ATOM 869 C C . GLU A 1 113 ? -20.310 0.555 48.170 1.00 97.25 113 GLU A C 1
ATOM 871 O O . GLU A 1 113 ? -20.047 0.837 49.337 1.00 97.25 113 GLU A O 1
ATOM 876 N N . ASP A 1 114 ? -21.458 0.914 47.591 1.00 96.50 114 ASP A N 1
ATOM 877 C CA . ASP A 1 114 ? -22.505 1.690 48.264 1.00 96.50 114 ASP A CA 1
ATOM 878 C C . ASP A 1 114 ? -23.133 0.913 49.437 1.00 96.50 114 ASP A C 1
ATOM 880 O O . ASP A 1 114 ? -23.328 1.476 50.517 1.00 96.50 114 ASP A O 1
ATOM 884 N N . GLU A 1 115 ? -23.396 -0.392 49.270 1.00 95.38 115 GLU A N 1
ATOM 885 C CA . GLU A 1 115 ? -23.842 -1.271 50.363 1.00 95.38 115 GLU A CA 1
ATOM 886 C C . GLU A 1 115 ? -22.826 -1.281 51.517 1.00 95.38 115 GLU A C 1
ATOM 888 O O . GLU A 1 115 ? -23.198 -1.086 52.674 1.00 95.38 115 GLU A O 1
ATOM 893 N N . LEU A 1 116 ? -21.539 -1.487 51.215 1.00 94.06 116 LEU A N 1
ATOM 894 C CA . LEU A 1 116 ? -20.471 -1.488 52.220 1.00 94.06 116 LEU A CA 1
ATOM 895 C C . LEU A 1 116 ? -20.352 -0.132 52.913 1.00 94.06 116 LEU A C 1
ATOM 897 O O . LEU A 1 116 ? -20.230 -0.076 54.138 1.00 94.06 116 LEU A O 1
ATOM 901 N N . ARG A 1 117 ? -20.438 0.956 52.145 1.00 92.69 117 ARG A N 1
ATOM 902 C CA . ARG A 1 117 ? -20.390 2.322 52.661 1.00 92.69 117 ARG A CA 1
ATOM 903 C C . ARG A 1 117 ? -21.498 2.567 53.684 1.00 92.69 117 ARG A C 1
ATOM 905 O O . ARG A 1 117 ? -21.188 3.002 54.794 1.00 92.69 117 ARG A O 1
ATOM 912 N N . TRP A 1 118 ? -22.739 2.198 53.357 1.00 90.00 118 TRP A N 1
ATOM 913 C CA . TRP A 1 118 ? -23.888 2.277 54.268 1.00 90.00 118 TRP A CA 1
ATOM 914 C C . TRP A 1 118 ? -23.655 1.528 55.590 1.00 90.00 118 TRP A C 1
ATOM 916 O O . TRP A 1 118 ? -24.037 2.020 56.649 1.00 90.00 118 TRP A O 1
ATOM 926 N N . PHE A 1 119 ? -22.989 0.367 55.564 1.00 87.75 119 PHE A N 1
ATOM 927 C CA . PHE A 1 119 ? -22.647 -0.361 56.793 1.00 87.75 119 PHE A CA 1
ATOM 928 C C . PHE A 1 119 ? -21.543 0.313 57.619 1.00 87.75 119 PHE A C 1
ATOM 930 O O . PHE A 1 119 ? -21.521 0.157 58.839 1.00 87.75 119 PHE A O 1
ATOM 937 N N . THR A 1 120 ? -20.622 1.041 56.985 1.00 84.44 120 THR A N 1
ATOM 938 C CA . THR A 1 120 ? -19.465 1.650 57.666 1.00 84.44 120 THR A CA 1
ATOM 939 C C . THR A 1 120 ? -19.708 3.055 58.220 1.00 84.44 120 THR A C 1
ATOM 941 O O . THR A 1 120 ? -19.090 3.413 59.222 1.00 84.44 120 THR A O 1
ATOM 944 N N . GLU A 1 121 ? -20.600 3.848 57.618 1.00 76.19 121 GLU A N 1
ATOM 945 C CA . GLU A 1 121 ? -20.856 5.239 58.035 1.00 76.19 121 GLU A CA 1
ATOM 946 C C . GLU A 1 121 ? -21.363 5.384 59.492 1.00 76.19 121 GLU A C 1
ATOM 948 O O . GLU A 1 121 ? -20.791 6.201 60.219 1.00 76.19 121 GLU A O 1
ATOM 953 N N . PRO A 1 122 ? -22.306 4.561 60.000 1.00 72.25 122 PRO A N 1
ATOM 954 C CA . PRO A 1 122 ? -22.815 4.697 61.371 1.00 72.25 122 PRO A CA 1
ATOM 955 C C . PRO A 1 122 ? -21.754 4.460 62.457 1.00 72.25 122 PRO A C 1
ATOM 957 O O . 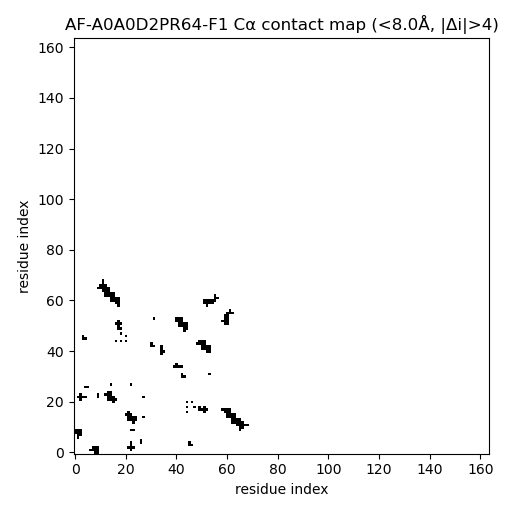PRO A 1 122 ? -21.803 5.057 63.528 1.00 72.25 122 PRO A O 1
ATOM 960 N N . PHE A 1 123 ? -20.767 3.600 62.190 1.00 62.09 123 PHE A N 1
ATOM 961 C CA . PHE A 1 123 ? -19.727 3.256 63.167 1.00 62.09 123 PHE A CA 1
ATOM 962 C C . PHE A 1 123 ? -18.631 4.326 63.295 1.00 62.09 123 PHE A C 1
ATOM 964 O O . PHE A 1 123 ? -17.909 4.344 64.296 1.00 62.09 123 PHE A O 1
ATOM 971 N N . ASN A 1 124 ? -18.488 5.212 62.305 1.00 59.47 124 ASN A N 1
ATOM 972 C CA . ASN A 1 124 ? -17.506 6.300 62.343 1.00 59.47 124 ASN A CA 1
ATOM 973 C C . ASN A 1 124 ? -18.032 7.548 63.068 1.00 59.47 124 ASN A C 1
ATOM 975 O O . ASN A 1 124 ? -17.252 8.241 63.728 1.00 59.47 124 ASN A O 1
ATOM 979 N N . GLU A 1 125 ? -19.335 7.825 63.005 1.00 59.09 125 GLU A N 1
ATOM 980 C CA . GLU A 1 125 ? -19.923 8.984 63.690 1.00 59.09 125 GLU A CA 1
ATOM 981 C C . GLU A 1 125 ? -19.884 8.829 65.222 1.00 59.09 125 GLU A C 1
ATOM 983 O O . GLU A 1 125 ? -19.499 9.770 65.918 1.00 59.09 125 GLU A O 1
ATOM 988 N N . ASP A 1 126 ? -20.115 7.624 65.757 1.00 56.81 126 ASP A N 1
ATOM 989 C CA . ASP A 1 126 ? -20.052 7.373 67.208 1.00 56.81 126 ASP A CA 1
ATOM 990 C C . ASP A 1 126 ? -18.623 7.465 67.778 1.00 56.81 126 ASP A C 1
ATOM 992 O O . ASP A 1 126 ? -18.412 7.984 68.878 1.00 56.81 126 ASP A O 1
ATOM 996 N N . ARG A 1 127 ? -17.602 7.054 67.013 1.00 53.91 127 ARG A N 1
ATOM 997 C CA . ARG A 1 127 ? -16.186 7.143 67.427 1.00 53.91 127 ARG A CA 1
ATOM 998 C C . ARG A 1 127 ? -15.643 8.572 67.483 1.00 53.91 127 ARG A C 1
ATOM 1000 O O . ARG A 1 127 ? -14.663 8.815 68.186 1.00 53.91 127 ARG A O 1
ATOM 1007 N N . SER A 1 128 ? -16.285 9.511 66.791 1.00 55.47 128 SER A N 1
ATOM 1008 C CA . SER A 1 128 ? -15.887 10.925 66.751 1.00 55.47 128 SER A CA 1
ATOM 1009 C C . SER A 1 128 ? -16.158 11.663 68.070 1.00 55.47 128 SER A C 1
ATOM 1011 O O . SER A 1 128 ? -15.659 12.767 68.272 1.00 55.47 128 SER A O 1
ATOM 1013 N N . SER A 1 129 ? -16.938 11.065 68.979 1.00 57.28 129 SER A N 1
ATOM 1014 C CA . SER A 1 129 ? -17.391 11.707 70.218 1.00 57.28 129 SER A CA 1
ATOM 1015 C C . SER A 1 129 ? -16.729 11.186 71.504 1.00 57.28 129 SER A C 1
ATOM 1017 O O . SER A 1 129 ? -16.952 11.764 72.567 1.00 57.28 129 SER A O 1
ATOM 1019 N N . SER A 1 130 ? -15.899 10.133 71.447 1.00 55.25 130 SER A N 1
ATOM 1020 C CA . SER A 1 130 ? -15.480 9.417 72.666 1.00 55.25 130 SER A CA 1
ATOM 1021 C C . SER A 1 130 ? -14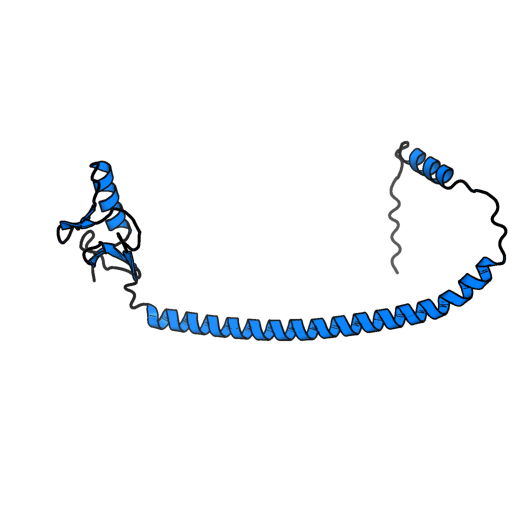.005 9.004 72.755 1.00 55.25 130 SER A C 1
ATOM 1023 O O . SER A 1 130 ? -13.701 8.012 73.421 1.00 55.25 130 SER A O 1
ATOM 1025 N N . LEU A 1 131 ? -13.069 9.737 72.146 1.00 51.47 131 LEU A N 1
ATOM 1026 C CA . LEU A 1 131 ? -11.647 9.593 72.480 1.00 51.47 131 LEU A CA 1
ATOM 1027 C C . LEU A 1 131 ? -11.008 10.968 72.721 1.00 51.47 131 LEU A C 1
ATOM 1029 O O . LEU A 1 131 ? -11.030 11.804 71.818 1.00 51.47 131 LEU A O 1
ATOM 1033 N N . PRO A 1 132 ? -10.425 11.225 73.910 1.00 50.72 132 PRO A N 1
ATOM 1034 C CA . PRO A 1 132 ? -9.511 12.341 74.063 1.00 50.72 132 PRO A CA 1
ATOM 1035 C C . PRO A 1 132 ? -8.344 12.091 73.110 1.00 50.72 132 PRO A C 1
ATOM 1037 O O . PRO A 1 132 ? -7.642 11.084 73.219 1.00 50.72 132 PRO A O 1
ATOM 1040 N N . VAL A 1 133 ? -8.168 12.995 72.152 1.00 52.94 133 VAL A N 1
ATOM 1041 C CA . VAL A 1 133 ? -6.930 13.114 71.391 1.00 52.94 133 VAL A CA 1
ATOM 1042 C C . VAL A 1 133 ? -5.856 13.440 72.425 1.00 52.94 133 VAL A C 1
ATOM 1044 O O . VAL A 1 133 ? -5.748 14.573 72.881 1.00 52.94 133 VAL A O 1
ATOM 1047 N N . GLY A 1 134 ? -5.145 12.414 72.890 1.00 55.88 134 GLY A N 1
ATOM 1048 C CA . GLY A 1 134 ? -3.881 12.608 73.578 1.00 55.88 134 GLY A CA 1
ATOM 1049 C C . GLY A 1 134 ? -2.950 13.290 72.589 1.00 55.88 134 GLY A C 1
ATOM 1050 O O . GLY A 1 134 ? -2.738 12.770 71.493 1.00 55.88 134 GLY A O 1
ATOM 1051 N N . ASP A 1 135 ? -2.490 14.480 72.957 1.00 51.16 135 ASP A N 1
ATOM 1052 C CA . ASP A 1 135 ? -1.589 15.303 72.167 1.00 51.16 135 ASP A CA 1
ATOM 1053 C C . ASP A 1 135 ? -0.441 14.470 71.580 1.00 51.16 135 ASP A C 1
ATOM 1055 O O . ASP A 1 135 ? 0.310 13.818 72.303 1.00 51.16 135 ASP A O 1
ATOM 1059 N N . GLY A 1 136 ? -0.327 14.520 70.252 1.00 57.78 136 GLY A N 1
ATOM 1060 C CA . GLY A 1 136 ? 0.930 14.384 69.522 1.00 57.78 136 GLY A CA 1
ATOM 1061 C C . GLY A 1 136 ? 1.811 13.192 69.885 1.00 57.78 136 GLY A C 1
ATOM 1062 O O . GLY A 1 136 ? 2.911 13.376 70.400 1.00 57.78 136 GLY A O 1
ATOM 1063 N N . ALA A 1 137 ? 1.413 11.981 69.491 1.00 57.88 137 ALA A N 1
ATOM 1064 C CA . ALA A 1 137 ? 2.432 11.039 69.037 1.00 57.88 137 ALA A CA 1
ATOM 1065 C C . ALA A 1 137 ? 2.940 11.564 67.687 1.00 57.88 137 ALA A C 1
ATOM 1067 O O . ALA A 1 137 ? 2.262 11.454 66.666 1.00 57.88 137 ALA A O 1
ATOM 1068 N N . ASP A 1 138 ? 4.085 12.237 67.740 1.00 61.56 138 ASP A N 1
ATOM 1069 C CA . ASP A 1 138 ? 4.778 12.850 66.617 1.00 61.56 138 ASP A CA 1
ATOM 1070 C C . ASP A 1 138 ? 5.064 11.787 65.545 1.00 61.56 138 ASP A C 1
ATOM 1072 O O . ASP A 1 138 ? 5.980 10.975 65.670 1.00 61.56 138 ASP A O 1
ATOM 1076 N N . LEU A 1 139 ? 4.232 11.740 64.501 1.00 57.34 139 LEU A N 1
ATOM 1077 C CA . LEU A 1 139 ? 4.408 10.816 63.376 1.00 57.34 139 LEU A CA 1
ATOM 1078 C C . LEU A 1 139 ? 5.755 11.041 62.671 1.00 57.34 139 LEU A C 1
ATOM 1080 O O . LEU A 1 139 ? 6.269 10.102 62.070 1.00 57.34 139 LEU A O 1
ATOM 1084 N N . ASN A 1 140 ? 6.373 12.221 62.819 1.00 59.62 140 ASN A N 1
ATOM 1085 C CA . ASN A 1 140 ? 7.739 12.454 62.351 1.00 59.62 140 ASN A CA 1
ATOM 1086 C C . ASN A 1 140 ? 8.777 11.626 63.126 1.00 59.62 140 ASN A C 1
ATOM 1088 O O . ASN A 1 140 ? 9.738 11.170 62.518 1.00 59.62 140 ASN A O 1
ATOM 1092 N N . ALA A 1 141 ? 8.562 11.333 64.414 1.00 59.72 141 ALA A N 1
ATOM 1093 C CA . ALA A 1 141 ? 9.480 10.499 65.196 1.00 59.72 141 ALA A CA 1
ATOM 1094 C C . ALA A 1 141 ? 9.428 9.013 64.786 1.00 59.72 141 ALA A C 1
ATOM 1096 O O . ALA A 1 141 ? 10.415 8.293 64.925 1.00 59.72 141 ALA A O 1
ATOM 1097 N N . LEU A 1 142 ? 8.293 8.537 64.253 1.00 55.53 142 LEU A N 1
ATOM 1098 C CA . LEU A 1 142 ? 8.181 7.178 63.702 1.00 55.53 142 LEU A CA 1
ATOM 1099 C C . LEU A 1 142 ? 8.776 7.065 62.292 1.00 55.53 142 LEU A C 1
ATOM 1101 O O . LEU A 1 142 ? 9.258 5.994 61.932 1.00 55.53 142 LEU A O 1
ATOM 1105 N N . VAL A 1 143 ? 8.781 8.155 61.519 1.00 62.78 143 VAL A N 1
ATOM 1106 C CA . VAL A 1 143 ? 9.467 8.220 60.218 1.00 62.78 143 VAL A CA 1
ATOM 1107 C C . VAL A 1 143 ? 10.990 8.301 60.411 1.00 62.78 143 VAL A C 1
ATOM 1109 O O . VAL A 1 143 ? 11.707 7.554 59.752 1.00 62.78 143 VAL A O 1
ATOM 1112 N N . GLU A 1 144 ? 11.493 9.065 61.391 1.00 60.75 144 GLU A N 1
ATOM 1113 C CA . GLU A 1 144 ? 12.933 9.096 61.736 1.00 60.75 144 GLU A CA 1
ATOM 1114 C C . GLU A 1 144 ? 13.465 7.747 62.274 1.00 60.75 144 GLU A C 1
ATOM 1116 O O . GLU A 1 144 ? 14.618 7.379 62.033 1.00 60.75 144 GLU A O 1
ATOM 1121 N N . LEU A 1 145 ? 12.630 6.958 62.962 1.00 59.19 145 LEU A N 1
ATOM 1122 C CA . LEU A 1 145 ? 12.984 5.595 63.392 1.00 59.19 145 LEU A CA 1
ATOM 1123 C C . LEU A 1 145 ? 12.991 4.573 62.242 1.00 59.19 145 LEU A C 1
ATOM 1125 O O . LEU A 1 145 ? 13.681 3.561 62.340 1.00 59.19 145 LEU A O 1
ATOM 1129 N N . ALA A 1 146 ? 12.240 4.813 61.164 1.00 58.50 146 ALA A N 1
ATOM 1130 C CA . ALA A 1 146 ? 12.239 3.943 59.989 1.00 58.50 146 ALA A CA 1
ATOM 1131 C C . ALA A 1 146 ? 13.444 4.215 59.073 1.00 58.50 146 ALA A C 1
ATOM 1133 O O . ALA A 1 146 ? 14.018 3.270 58.538 1.00 58.50 146 ALA A O 1
ATOM 1134 N N . GLU A 1 147 ? 13.878 5.474 58.950 1.00 60.06 147 GLU A N 1
ATOM 1135 C CA . GLU A 1 147 ? 15.048 5.846 58.137 1.00 60.06 147 GLU A CA 1
ATOM 1136 C C . GLU A 1 147 ? 16.383 5.427 58.781 1.00 60.06 147 GLU A C 1
ATOM 1138 O O . GLU A 1 147 ? 17.338 5.108 58.080 1.00 60.06 147 GLU A O 1
ATOM 1143 N N . THR A 1 148 ? 16.449 5.323 60.112 1.00 58.59 148 THR A N 1
ATOM 1144 C CA . THR A 1 148 ? 17.652 4.842 60.824 1.00 58.59 148 THR A CA 1
ATOM 1145 C C . THR A 1 148 ? 17.829 3.319 60.803 1.00 58.59 148 THR A C 1
ATOM 1147 O O . THR A 1 148 ? 18.901 2.826 61.146 1.00 58.59 148 THR A O 1
ATOM 1150 N N . LEU A 1 149 ? 16.820 2.556 60.366 1.00 54.25 149 LEU A N 1
ATOM 1151 C CA . LEU A 1 149 ? 16.897 1.095 60.232 1.00 54.25 149 LEU A CA 1
ATOM 1152 C C . LEU A 1 149 ? 17.345 0.623 58.836 1.00 54.25 149 LEU A C 1
ATOM 1154 O O . LEU A 1 149 ? 17.593 -0.570 58.662 1.00 54.25 149 LEU A O 1
ATOM 1158 N N . GLU A 1 150 ? 17.492 1.520 57.853 1.00 56.72 150 GLU A N 1
ATOM 1159 C CA . GLU A 1 150 ? 18.016 1.169 56.520 1.00 56.72 150 GLU A CA 1
ATOM 1160 C C . GLU A 1 150 ? 19.555 1.227 56.425 1.00 56.72 150 GLU A C 1
ATOM 1162 O O . GLU A 1 150 ? 20.126 0.634 55.508 1.00 56.72 150 GLU A O 1
ATOM 1167 N N . GLU A 1 151 ? 20.250 1.870 57.372 1.00 57.66 151 GLU A N 1
ATOM 1168 C CA . GLU A 1 151 ? 21.719 1.999 57.326 1.00 57.66 151 GLU A CA 1
ATOM 1169 C C . GLU A 1 151 ? 22.479 0.810 57.947 1.00 57.66 151 GLU A C 1
ATOM 1171 O O . GLU A 1 151 ? 23.608 0.531 57.539 1.00 57.66 151 GLU A O 1
ATOM 1176 N N . ASP A 1 152 ? 21.850 0.024 58.826 1.00 51.69 152 ASP A N 1
ATOM 1177 C CA . ASP A 1 152 ? 22.428 -1.211 59.377 1.00 51.69 152 ASP A CA 1
ATOM 1178 C C . ASP A 1 152 ? 21.885 -2.439 58.630 1.00 51.69 152 ASP A C 1
ATOM 1180 O O . ASP A 1 152 ? 21.060 -3.211 59.121 1.00 51.69 152 ASP A O 1
ATOM 1184 N N . GLY A 1 153 ? 22.355 -2.602 57.390 1.00 58.16 153 GLY A N 1
ATOM 1185 C CA . GLY A 1 153 ? 21.952 -3.640 56.438 1.00 58.16 153 GLY A CA 1
ATOM 1186 C C . GLY A 1 153 ? 21.965 -5.079 56.971 1.00 58.16 153 GLY A C 1
ATOM 1187 O O . GLY A 1 153 ? 22.903 -5.834 56.726 1.00 58.16 153 GLY A O 1
ATOM 1188 N N . THR A 1 154 ? 20.868 -5.489 57.608 1.00 58.16 154 THR A N 1
ATOM 1189 C CA . THR A 1 154 ? 20.545 -6.885 57.943 1.00 58.16 154 THR A CA 1
ATOM 1190 C C . THR A 1 154 ? 19.037 -7.140 57.851 1.00 58.16 154 THR A C 1
ATOM 1192 O O . THR A 1 154 ? 18.370 -7.495 58.817 1.00 58.16 154 THR A O 1
ATOM 1195 N N . LEU A 1 155 ? 18.482 -7.004 56.644 1.00 45.41 155 LEU A N 1
ATOM 1196 C CA . LEU A 1 155 ? 17.206 -7.629 56.277 1.00 45.41 155 LEU A CA 1
ATOM 1197 C C . LEU A 1 155 ? 17.495 -8.972 55.597 1.00 45.41 155 LEU A C 1
ATOM 1199 O O . LEU A 1 155 ? 17.354 -9.142 54.386 1.00 45.41 155 LEU A O 1
ATOM 1203 N N . ASP A 1 156 ? 17.937 -9.934 56.408 1.00 46.56 156 ASP A N 1
ATOM 1204 C CA . ASP A 1 156 ? 17.948 -11.339 56.017 1.00 46.56 156 ASP A CA 1
ATOM 1205 C C . ASP A 1 156 ? 16.500 -11.855 55.970 1.00 46.56 156 ASP A C 1
ATOM 1207 O O . ASP A 1 156 ? 15.831 -12.038 56.985 1.00 46.56 156 ASP A O 1
ATOM 1211 N N . LEU A 1 157 ? 16.023 -12.045 54.739 1.00 53.53 157 LEU A N 1
ATOM 1212 C CA . LEU A 1 157 ? 15.184 -13.156 54.280 1.00 53.53 157 LEU A CA 1
ATOM 1213 C C . LEU A 1 157 ? 14.399 -13.926 55.361 1.00 53.53 157 LEU A C 1
ATOM 1215 O O . LEU A 1 157 ? 14.882 -14.905 55.924 1.00 53.53 157 LEU A O 1
ATOM 1219 N N . TYR A 1 158 ? 13.106 -13.617 55.485 1.00 43.84 158 TYR A N 1
ATOM 1220 C CA . TYR A 1 158 ? 12.099 -14.612 55.867 1.00 43.84 158 TYR A CA 1
ATOM 1221 C C . TYR A 1 158 ? 10.947 -14.607 54.857 1.00 43.84 158 TYR A C 1
ATOM 1223 O O . TYR A 1 158 ? 9.855 -14.092 55.085 1.00 43.84 158 TYR A O 1
ATOM 1231 N N . ILE A 1 159 ? 11.209 -15.223 53.702 1.00 50.94 159 ILE A N 1
ATOM 1232 C CA . ILE A 1 159 ? 10.155 -15.794 52.863 1.00 50.94 159 ILE A CA 1
ATOM 1233 C C . ILE A 1 159 ? 9.723 -17.089 53.559 1.00 50.94 159 ILE A C 1
ATOM 1235 O O . ILE A 1 159 ? 10.349 -18.134 53.401 1.00 50.94 159 ILE A O 1
ATOM 1239 N N . GLY A 1 160 ? 8.673 -17.001 54.371 1.00 42.12 160 GLY A N 1
ATOM 1240 C CA . GLY A 1 160 ? 7.982 -18.147 54.955 1.00 42.12 160 GLY A CA 1
ATOM 1241 C C . GLY A 1 160 ? 6.637 -18.347 54.270 1.00 42.12 160 GLY A C 1
ATOM 1242 O O . GLY A 1 160 ? 5.673 -17.656 54.579 1.00 42.12 160 GLY A O 1
ATOM 1243 N N . GLN A 1 161 ? 6.594 -19.286 53.327 1.00 47.00 161 GLN A N 1
ATOM 1244 C CA . GLN A 1 161 ? 5.386 -19.798 52.685 1.00 47.00 161 GLN A CA 1
ATOM 1245 C C . GLN A 1 161 ? 4.326 -20.203 53.723 1.00 47.00 161 GLN A C 1
ATOM 1247 O O . GLN A 1 161 ? 4.567 -21.093 54.537 1.00 47.00 161 GLN A O 1
ATOM 1252 N N . ILE A 1 162 ? 3.122 -19.636 53.626 1.00 39.62 162 ILE A N 1
ATOM 1253 C CA . ILE A 1 162 ? 1.904 -20.268 54.141 1.00 39.62 162 ILE A CA 1
ATOM 1254 C C . ILE A 1 162 ? 1.057 -20.639 52.927 1.00 39.62 162 ILE A C 1
ATOM 1256 O O . ILE A 1 162 ? 0.377 -19.807 52.332 1.00 39.62 162 ILE A O 1
ATOM 1260 N N . HIS A 1 163 ? 1.170 -21.909 52.546 1.00 42.59 163 HIS A N 1
ATOM 1261 C CA . HIS A 1 163 ? 0.172 -22.607 51.751 1.00 42.59 163 HIS A CA 1
ATOM 1262 C C . HIS A 1 163 ? -1.046 -22.880 52.638 1.00 42.59 163 HIS A C 1
ATOM 1264 O O . HIS A 1 163 ? -0.909 -23.550 53.663 1.00 42.59 163 HIS A O 1
ATOM 1270 N N . VAL A 1 164 ? -2.219 -22.427 52.197 1.00 48.56 164 VAL A N 1
ATOM 1271 C CA . VAL A 1 164 ? -3.496 -23.134 52.371 1.00 48.56 164 VAL A CA 1
ATOM 1272 C C . VAL A 1 164 ? -4.197 -23.125 51.022 1.00 48.56 164 VAL A C 1
ATOM 1274 O O . VAL A 1 164 ? -4.219 -22.043 50.395 1.00 48.56 164 VAL A O 1
#

Mean predicted aligned 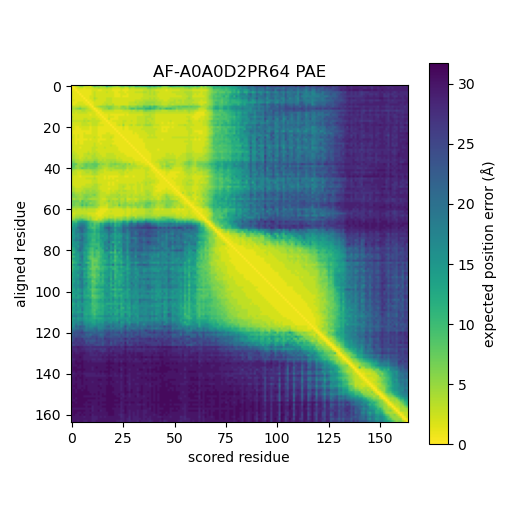error: 16.48 Å

Secondary structure (DSSP, 8-state):
-B-TTT-PBP-SEEEE-TT--EE-HHHHHHHHHHHHHTT-SSEEPTTT--EE-SS-STTSSEEEE--TTHHHHHHHHHHHHHHHHHHHHHHHHHHHHHHHHHHHHHHHHHHHHHHHHHHHHHHHHHHTTS----S---HHHHHHHHHTTSSS------------

Organism: Hypholoma sublateritium (strain FD-334 SS-4) (NCBI:txid945553)

Foldseek 3Di:
DAAPQPRHDDEQKWKQFQVGHTHHPVSLVVQLVVCVVVVHQWGADPPPRDTFGSDDDPRGIDMDGPDPVCPVVVVVVVVVVVVVVVVVVVVVVVVVVVVVVVVVVVVVVVVVVVVVVVVPVVVVVVVVPDDDPPPDPPVVVVVVVVVVVVVPPDPPDDPDDDDD

Sequence (164 aa):
MDCPICLERLKAAAFSLTCGHLFHRGCVEAVIYAALVWNARVVVCPTCRAPSTPDFSPTGIRKIFVGDESEGAIAAESKTLQDLRRQLREAETKIATQSRLLDLQAQKLREKEDELRWFTEPFNEDRSSSLPVGDGADLNALVELAETLEEDGTLDLYIGQIHV

Radius of gyration: 39.88 Å; Cα contacts (8 Å, |Δi|>4): 120; chains: 1; bounding box: 52×39×105 Å

InterPro domains:
  IPR001841 Zinc finger, RING-type [PS50089] (3-49)
  IPR001841 Zinc finger, RING-type [SM00184] (3-48)
  IPR013083 Zinc finger, RING/FYVE/PHD-type [G3DSA:3.30.40.10] (1-115)
  IPR018957 Zinc finger, C3HC4 RING-type [PF00097] (3-48)

pLDDT: mean 81.64, std 18.14, range [39.62, 98.62]